Protein AF-A0AB34YTB7-F1 (afdb_monomer)

Sequence (106 aa):
MHREPILVFLDISTVRRLWRVFKRTIIHYGRSRPDMAEGCVERFDWGFLKWVAGYRKNGRIRALAFLEGAPQHLAKRHLRSPLDVKRFLAQMTHEINQNKQPSQLR

Structure (mmCIF, N/CA/C/O backbone):
data_AF-A0AB34YTB7-F1
#
_entry.id   AF-A0AB34YTB7-F1
#
loop_
_atom_site.group_PDB
_atom_site.id
_atom_site.type_symbol
_atom_site.label_atom_id
_atom_site.label_alt_id
_atom_site.label_comp_id
_atom_site.label_asym_id
_atom_site.label_entity_id
_atom_site.label_seq_id
_atom_site.pdbx_PDB_ins_code
_atom_site.Cartn_x
_atom_site.Cartn_y
_atom_site.Cartn_z
_atom_site.occupancy
_atom_site.B_iso_or_equiv
_atom_site.auth_seq_id
_atom_site.auth_comp_id
_atom_site.auth_asym_id
_atom_site.auth_atom_id
_atom_site.pdbx_PDB_model_num
ATOM 1 N N . MET A 1 1 ? 24.438 10.693 -9.251 1.00 43.84 1 MET A N 1
ATOM 2 C CA . MET A 1 1 ? 23.596 9.698 -8.549 1.00 43.84 1 MET A CA 1
ATOM 3 C C . MET A 1 1 ? 22.347 9.475 -9.393 1.00 43.84 1 MET A C 1
ATOM 5 O O . MET A 1 1 ? 21.428 10.281 -9.329 1.00 43.84 1 MET A O 1
ATOM 9 N N . HIS A 1 2 ? 22.348 8.466 -10.267 1.00 53.34 2 HIS A N 1
ATOM 10 C CA . HIS A 1 2 ? 21.173 8.147 -11.082 1.00 53.34 2 HIS A CA 1
ATOM 11 C C . HIS A 1 2 ? 20.148 7.453 -10.186 1.00 53.34 2 HIS A C 1
ATOM 13 O O . HIS A 1 2 ? 20.389 6.353 -9.697 1.00 53.34 2 HIS A O 1
ATOM 19 N N . ARG A 1 3 ? 19.040 8.135 -9.887 1.00 68.00 3 ARG A N 1
ATOM 20 C CA . ARG A 1 3 ? 17.927 7.537 -9.152 1.00 68.00 3 ARG A CA 1
ATOM 21 C C . ARG A 1 3 ? 16.970 6.961 -10.179 1.00 68.00 3 ARG A C 1
ATOM 23 O O . ARG A 1 3 ? 16.174 7.696 -10.754 1.00 68.00 3 ARG A O 1
ATOM 30 N N . GLU A 1 4 ? 17.087 5.667 -10.435 1.00 78.12 4 GLU A N 1
ATOM 31 C CA . GLU A 1 4 ? 16.156 5.002 -11.336 1.00 78.12 4 GLU A CA 1
ATOM 32 C C . GLU A 1 4 ? 14.769 4.923 -10.683 1.00 78.12 4 GLU A C 1
ATOM 34 O O . GLU A 1 4 ? 14.649 4.532 -9.514 1.00 78.12 4 GLU A O 1
ATOM 39 N N . PRO A 1 5 ? 13.707 5.345 -11.386 1.00 87.81 5 PRO A N 1
ATOM 40 C CA . PRO A 1 5 ? 12.355 5.239 -10.867 1.00 87.81 5 PRO A CA 1
ATOM 41 C C . PRO A 1 5 ? 11.927 3.766 -10.794 1.00 87.81 5 PRO A C 1
ATOM 43 O O . PRO A 1 5 ? 12.178 2.978 -11.701 1.00 87.81 5 PRO A O 1
ATOM 46 N N . ILE A 1 6 ? 11.234 3.399 -9.714 1.00 91.25 6 ILE A N 1
ATOM 47 C CA . ILE A 1 6 ? 10.649 2.066 -9.526 1.00 91.25 6 ILE A CA 1
ATOM 48 C C . ILE A 1 6 ? 9.139 2.231 -9.388 1.00 91.25 6 ILE A C 1
ATOM 50 O O . ILE A 1 6 ? 8.664 2.994 -8.544 1.00 91.25 6 ILE A O 1
ATOM 54 N N . LEU A 1 7 ? 8.376 1.482 -10.181 1.00 93.75 7 LEU A N 1
ATOM 55 C CA . LEU A 1 7 ? 6.926 1.416 -10.054 1.00 93.75 7 LEU A CA 1
ATOM 56 C C . LEU A 1 7 ? 6.536 0.328 -9.052 1.00 93.75 7 LEU A C 1
ATOM 58 O O . LEU A 1 7 ? 6.694 -0.868 -9.308 1.00 93.75 7 LEU A O 1
ATOM 62 N N . VAL A 1 8 ? 5.989 0.747 -7.911 1.00 94.25 8 VAL A N 1
ATOM 63 C CA . VAL A 1 8 ? 5.548 -0.152 -6.839 1.00 94.25 8 VAL A CA 1
ATOM 64 C C . VAL A 1 8 ? 4.026 -0.134 -6.732 1.00 94.25 8 VAL A C 1
ATOM 66 O O 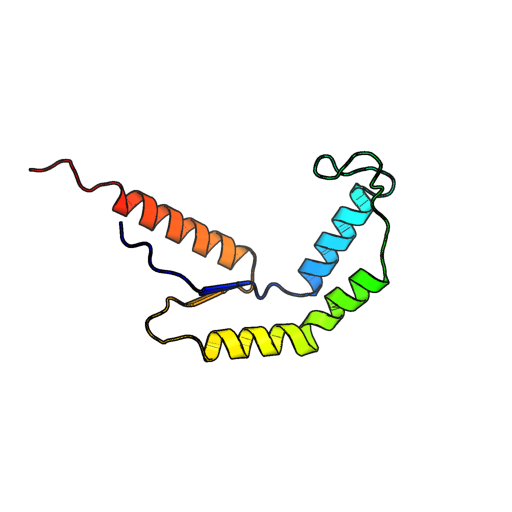. VAL A 1 8 ? 3.428 0.894 -6.423 1.00 94.25 8 VAL A O 1
ATOM 69 N N . PHE A 1 9 ? 3.394 -1.291 -6.928 1.00 94.94 9 PHE A N 1
ATOM 70 C CA . PHE A 1 9 ? 1.960 -1.476 -6.727 1.00 94.94 9 PHE A CA 1
ATOM 71 C C . PHE A 1 9 ? 1.673 -2.267 -5.444 1.00 94.94 9 PHE A C 1
ATOM 73 O O . PHE A 1 9 ? 2.039 -3.437 -5.318 1.00 94.94 9 PHE A O 1
ATOM 80 N N . LEU A 1 10 ? 0.980 -1.625 -4.498 1.00 93.38 10 LEU A N 1
ATOM 81 C CA . LEU A 1 10 ? 0.539 -2.207 -3.226 1.00 93.38 10 LEU A CA 1
ATOM 82 C C . LEU A 1 10 ? -0.878 -2.803 -3.345 1.00 93.38 10 LEU A C 1
ATOM 84 O O . LEU A 1 10 ? -1.872 -2.157 -3.005 1.00 93.38 10 LEU A O 1
ATOM 88 N N . ASP A 1 11 ? -0.971 -4.060 -3.774 1.00 92.69 11 ASP A N 1
ATOM 89 C CA . ASP A 1 11 ? -2.223 -4.819 -3.945 1.00 92.69 11 ASP A CA 1
ATOM 90 C C . ASP A 1 11 ? -2.583 -5.620 -2.685 1.00 92.69 11 ASP A C 1
ATOM 92 O O . ASP A 1 11 ? -2.783 -6.836 -2.702 1.00 9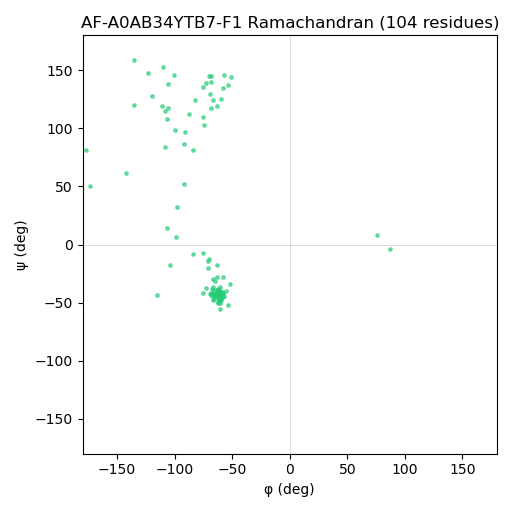2.69 11 ASP A O 1
ATOM 96 N N . ILE A 1 12 ? -2.614 -4.932 -1.544 1.00 90.56 12 ILE A N 1
ATOM 97 C CA . ILE A 1 12 ? -2.956 -5.546 -0.259 1.00 90.56 12 ILE A CA 1
ATOM 98 C C . ILE A 1 12 ? -4.457 -5.856 -0.208 1.00 90.56 12 ILE A C 1
ATOM 100 O O . ILE A 1 12 ? -5.285 -5.03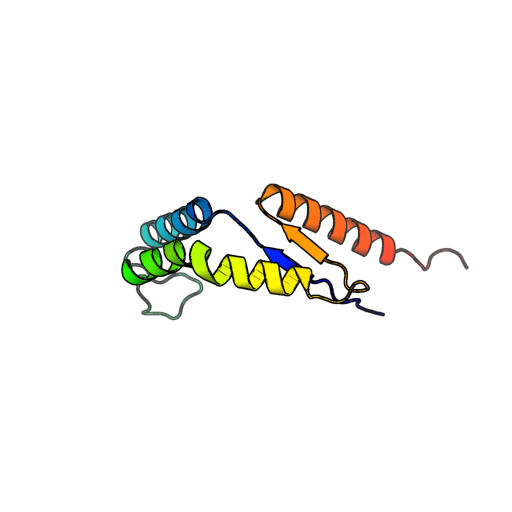0 -0.597 1.00 90.56 12 ILE A O 1
ATOM 104 N N . SER A 1 13 ? -4.820 -7.022 0.340 1.00 86.50 13 SER A N 1
ATOM 105 C CA . SER A 1 13 ? -6.213 -7.480 0.391 1.00 86.50 13 SER A CA 1
ATOM 106 C C . SER A 1 13 ? -7.175 -6.465 1.028 1.00 86.50 13 SER A C 1
ATOM 108 O O . SER A 1 13 ? -6.904 -5.871 2.078 1.00 86.50 13 SER A O 1
ATOM 110 N N . THR A 1 14 ? -8.351 -6.309 0.410 1.00 85.44 14 THR A N 1
ATOM 111 C CA . THR A 1 14 ? -9.413 -5.397 0.865 1.00 85.44 14 THR A CA 1
ATOM 112 C C . THR A 1 14 ? -9.824 -5.671 2.308 1.00 85.44 14 THR A C 1
ATOM 114 O O . THR A 1 14 ? -9.972 -4.733 3.082 1.00 85.44 14 THR A O 1
ATOM 117 N N . VAL A 1 15 ? -9.916 -6.945 2.702 1.00 85.12 15 VAL A N 1
ATOM 118 C CA . VAL A 1 15 ? -10.249 -7.354 4.077 1.00 85.12 15 VAL A CA 1
ATOM 119 C C . VAL A 1 15 ? -9.246 -6.781 5.075 1.00 85.12 15 VAL A C 1
ATOM 121 O O . VAL A 1 15 ? -9.635 -6.196 6.081 1.00 85.12 15 VAL A O 1
ATOM 124 N N . ARG A 1 16 ? -7.943 -6.866 4.777 1.00 86.75 16 ARG A N 1
ATOM 125 C CA . ARG A 1 16 ? -6.901 -6.316 5.650 1.00 86.75 16 ARG A CA 1
ATOM 126 C C . ARG A 1 16 ? -6.952 -4.790 5.697 1.00 86.75 16 ARG A C 1
ATOM 128 O O . ARG A 1 16 ? -6.718 -4.218 6.759 1.00 86.75 16 ARG A O 1
ATOM 135 N N . ARG A 1 17 ? -7.239 -4.127 4.570 1.00 85.94 17 ARG A N 1
ATOM 136 C CA . ARG A 1 17 ? -7.402 -2.665 4.520 1.00 85.94 17 ARG A CA 1
ATOM 137 C C . ARG A 1 17 ? -8.583 -2.224 5.388 1.00 85.94 17 ARG A C 1
ATOM 139 O O . ARG A 1 17 ? -8.392 -1.379 6.255 1.00 85.94 17 ARG A O 1
ATOM 146 N N . LEU A 1 18 ? -9.746 -2.849 5.212 1.00 86.62 18 LEU A N 1
ATOM 147 C CA . LEU A 1 18 ? -10.956 -2.567 5.987 1.00 86.62 18 LEU A CA 1
ATOM 148 C C . LEU A 1 18 ? -10.755 -2.841 7.474 1.00 86.62 18 LEU A C 1
ATOM 150 O O . LEU A 1 18 ? -11.061 -1.977 8.282 1.00 86.62 18 LEU A O 1
ATOM 154 N N . TRP A 1 19 ? -10.160 -3.980 7.837 1.00 88.50 19 TRP A N 1
ATOM 155 C CA . TRP A 1 19 ? -9.865 -4.304 9.233 1.00 88.50 19 TRP A CA 1
ATOM 156 C C . TRP A 1 19 ? -8.968 -3.258 9.901 1.00 88.50 19 TRP A C 1
ATOM 158 O O . TRP A 1 19 ? -9.210 -2.869 11.038 1.00 88.50 19 TRP A O 1
ATOM 168 N N . ARG A 1 20 ? -7.936 -2.766 9.202 1.00 87.19 20 ARG A N 1
ATOM 169 C CA . ARG A 1 20 ? -7.039 -1.732 9.743 1.00 87.19 20 ARG A CA 1
ATOM 170 C C . ARG A 1 20 ? -7.743 -0.393 9.917 1.00 87.19 20 ARG A C 1
ATOM 172 O O . ARG A 1 20 ? -7.517 0.252 10.936 1.00 87.19 20 ARG A O 1
ATOM 179 N N . VAL A 1 21 ? -8.561 0.005 8.940 1.00 84.81 21 VAL A N 1
ATOM 180 C CA . VAL A 1 21 ? -9.384 1.220 9.032 1.00 84.81 21 VAL A CA 1
ATOM 181 C C . VAL A 1 21 ? -10.332 1.087 10.218 1.00 84.81 21 VAL A C 1
ATOM 183 O O . VAL A 1 21 ? -10.241 1.877 11.145 1.00 84.81 21 VAL A O 1
ATOM 186 N N . PHE A 1 22 ? -11.128 0.019 10.254 1.00 84.81 22 PHE A N 1
ATOM 187 C CA . PHE A 1 22 ? -12.077 -0.276 11.322 1.00 84.81 22 PHE A CA 1
ATOM 188 C C . PHE A 1 22 ? -11.425 -0.279 12.710 1.00 84.81 22 PHE A C 1
ATOM 190 O O . PHE A 1 22 ? -11.852 0.454 13.598 1.00 84.81 22 PHE A O 1
ATOM 197 N N . LYS A 1 23 ? -10.335 -1.038 12.885 1.00 85.50 23 LYS A N 1
ATOM 198 C CA . LYS A 1 23 ? -9.584 -1.094 14.145 1.00 85.50 23 LYS A CA 1
ATOM 199 C C . LYS A 1 23 ? -9.105 0.295 14.569 1.00 85.50 23 LYS A C 1
ATOM 201 O O . LYS A 1 23 ? -9.210 0.634 15.743 1.00 85.50 23 LYS A O 1
ATOM 206 N N . ARG A 1 24 ? -8.570 1.096 13.641 1.00 82.62 24 ARG A N 1
ATOM 207 C CA . ARG A 1 24 ? -8.074 2.438 13.967 1.00 82.62 24 ARG A CA 1
ATOM 208 C C . ARG A 1 24 ? -9.212 3.373 14.359 1.00 82.62 24 ARG A C 1
ATOM 210 O O . ARG A 1 24 ? -9.058 4.078 15.351 1.00 82.62 24 ARG A O 1
ATOM 217 N N . THR A 1 25 ? -10.326 3.322 13.633 1.00 82.06 25 THR A N 1
ATOM 218 C CA . THR A 1 25 ? -11.518 4.121 13.921 1.00 82.06 25 THR A CA 1
ATOM 219 C C . THR A 1 25 ? -12.105 3.781 15.286 1.00 82.06 25 THR A C 1
ATOM 221 O O . THR A 1 25 ? -12.490 4.696 15.993 1.00 82.06 25 THR A O 1
ATOM 224 N N . ILE A 1 26 ? -12.115 2.508 15.702 1.00 80.75 26 ILE A N 1
ATOM 225 C CA . ILE A 1 26 ? -12.548 2.126 17.059 1.00 80.75 26 ILE A CA 1
ATOM 226 C C . ILE A 1 26 ? -11.589 2.660 18.126 1.00 80.75 26 ILE A C 1
ATOM 228 O O . ILE A 1 26 ? -12.039 3.233 19.112 1.00 80.75 26 ILE A O 1
ATOM 232 N N . ILE A 1 27 ? -10.274 2.487 17.945 1.00 82.88 27 ILE A N 1
ATOM 233 C CA . ILE A 1 27 ? -9.272 2.893 18.950 1.00 82.88 27 ILE A CA 1
ATOM 234 C C . ILE A 1 27 ? -9.322 4.402 19.232 1.00 82.88 27 ILE A C 1
ATOM 236 O O . ILE A 1 27 ? -9.119 4.820 20.369 1.00 82.88 27 ILE A O 1
ATOM 240 N N . HIS A 1 28 ? -9.580 5.212 18.207 1.00 75.19 28 HIS A N 1
ATOM 241 C CA . HIS A 1 28 ? -9.589 6.674 18.308 1.00 75.19 28 HIS A CA 1
ATOM 242 C C . HIS A 1 28 ? -11.009 7.249 18.260 1.00 75.19 28 HIS A C 1
ATOM 244 O O . HIS A 1 28 ? -11.181 8.452 18.081 1.00 75.19 28 HIS A O 1
ATOM 250 N N . TYR A 1 29 ? -12.038 6.411 18.423 1.00 73.62 29 TYR A N 1
ATOM 251 C CA . TYR A 1 29 ? -13.422 6.863 18.382 1.00 73.62 29 TYR A CA 1
ATOM 252 C C . TYR A 1 29 ? -13.670 7.903 19.479 1.00 7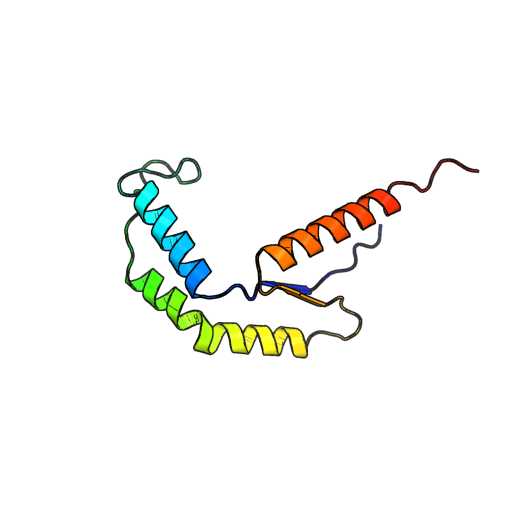3.62 29 TYR A C 1
ATOM 254 O O . TYR A 1 29 ? -13.390 7.657 20.654 1.00 73.62 29 TYR A O 1
ATOM 262 N N . GLY A 1 30 ? -14.169 9.080 19.096 1.00 69.50 30 GLY A N 1
ATOM 263 C CA . GLY A 1 30 ? -14.402 10.176 20.040 1.00 69.50 30 GLY A CA 1
ATOM 264 C C . GLY A 1 30 ? -13.136 10.916 20.496 1.00 69.50 30 GLY A C 1
ATOM 265 O O . GLY A 1 30 ? -13.224 11.750 21.393 1.00 69.50 30 GLY A O 1
ATOM 266 N N . ARG A 1 31 ? -11.965 10.638 19.904 1.00 73.75 31 ARG A N 1
ATOM 267 C CA . ARG A 1 31 ? -10.698 11.330 20.193 1.00 73.75 31 ARG A CA 1
ATOM 268 C C . ARG A 1 31 ? -10.119 11.924 18.910 1.00 73.75 31 ARG A C 1
ATOM 270 O O . ARG A 1 31 ? -10.285 11.356 17.832 1.00 73.75 31 ARG A O 1
ATOM 277 N N . SER A 1 32 ? -9.427 13.059 19.024 1.00 70.06 32 SER A N 1
ATOM 278 C CA . SER A 1 32 ? -8.598 13.538 17.915 1.00 70.06 32 SER A CA 1
ATOM 279 C C . SER A 1 32 ? -7.337 12.686 17.852 1.00 70.06 32 SER A C 1
ATOM 281 O O . SER A 1 32 ? -6.738 12.367 18.885 1.00 70.06 32 SER A O 1
ATOM 283 N N . ARG A 1 33 ? -6.942 12.271 16.650 1.00 73.88 3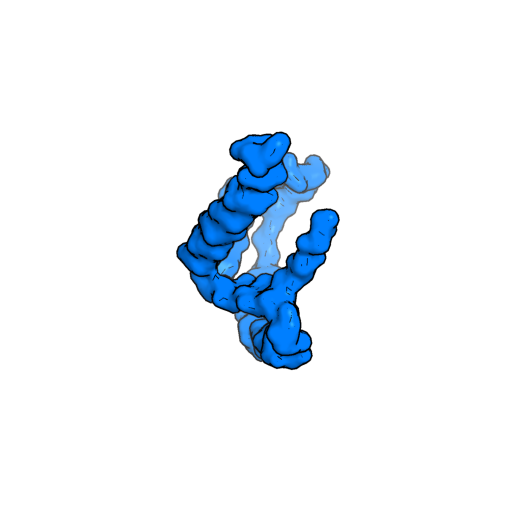3 ARG A N 1
ATOM 284 C CA . ARG A 1 33 ? -5.674 11.559 16.484 1.00 73.88 33 ARG A CA 1
ATOM 285 C C . ARG A 1 33 ? -4.517 12.529 16.744 1.00 73.88 33 ARG A C 1
ATOM 287 O O . ARG A 1 33 ? -4.616 13.680 16.335 1.00 73.88 33 ARG A O 1
ATOM 294 N N . PRO A 1 34 ? -3.402 12.078 17.341 1.00 69.56 34 PRO A N 1
ATOM 295 C CA . PRO A 1 34 ? -2.251 12.948 17.600 1.00 69.56 34 PRO A CA 1
ATOM 296 C C . PRO A 1 34 ? -1.601 13.498 16.317 1.00 69.56 34 PRO A C 1
ATOM 298 O O . PRO A 1 34 ? -0.855 14.465 16.376 1.00 69.56 34 PRO A O 1
ATOM 301 N N . ASP A 1 35 ? -1.879 12.894 15.157 1.00 75.00 35 ASP A N 1
ATOM 302 C CA . ASP A 1 35 ? -1.470 13.369 13.830 1.00 75.00 35 ASP A CA 1
ATOM 303 C C . ASP A 1 35 ? -2.574 14.133 13.069 1.00 75.00 35 ASP A C 1
ATOM 305 O O . ASP A 1 35 ? -2.399 14.443 11.892 1.00 75.00 35 ASP A O 1
ATOM 309 N N . MET A 1 36 ? -3.720 14.410 13.699 1.00 71.19 36 MET A N 1
ATOM 310 C CA . MET A 1 36 ? -4.809 15.217 13.137 1.00 71.19 36 MET A CA 1
ATOM 311 C C . MET A 1 36 ? -4.922 16.557 13.864 1.00 71.19 36 MET A C 1
ATOM 313 O O . MET A 1 36 ? -4.570 16.676 15.034 1.00 71.19 36 MET A O 1
ATOM 317 N N . ALA A 1 37 ? -5.431 17.569 13.157 1.00 72.00 37 ALA A N 1
ATOM 318 C CA . ALA A 1 37 ? -5.693 18.876 13.743 1.00 72.00 37 ALA A CA 1
ATOM 319 C C . ALA A 1 37 ? -6.638 18.762 14.951 1.00 72.00 37 ALA A C 1
ATOM 321 O O . ALA A 1 37 ? -7.535 17.911 14.995 1.00 72.00 37 ALA A O 1
ATOM 322 N N . GLU A 1 38 ? -6.425 19.627 15.937 1.00 67.25 38 GLU A N 1
ATOM 323 C CA . GLU A 1 38 ? -7.229 19.679 17.151 1.00 67.25 38 GLU A CA 1
ATOM 324 C C . GLU A 1 38 ? -8.711 19.919 16.806 1.00 67.25 38 GLU A C 1
ATOM 326 O O . GLU A 1 38 ? -9.041 20.707 15.920 1.00 67.25 38 GLU A O 1
ATOM 331 N N . GLY A 1 39 ? -9.613 19.165 17.439 1.00 66.69 39 GLY A N 1
ATOM 332 C CA . GLY A 1 39 ? -11.052 19.202 17.141 1.00 66.69 39 GLY A CA 1
ATOM 333 C C . GLY A 1 39 ? -11.529 18.280 16.007 1.00 66.69 39 GLY A C 1
ATOM 334 O O . GLY A 1 39 ? -12.737 18.156 15.804 1.00 66.69 39 GLY A O 1
ATOM 335 N N . CYS A 1 40 ? -10.638 17.569 15.302 1.00 62.19 40 CYS A N 1
ATOM 336 C CA . CYS A 1 40 ? -11.039 16.585 14.291 1.00 62.19 40 CYS A CA 1
ATOM 337 C C . CYS A 1 40 ? -11.354 15.223 14.932 1.00 62.19 40 CYS A C 1
ATOM 339 O O . CYS A 1 40 ? -10.532 14.306 14.964 1.00 62.19 40 CYS A O 1
ATOM 341 N N . VAL A 1 41 ? -12.563 15.096 15.479 1.00 63.69 41 VAL A N 1
ATOM 342 C CA . VAL A 1 41 ? -13.030 13.842 16.083 1.00 63.69 41 VAL A CA 1
ATOM 343 C C . VAL A 1 41 ? -13.176 12.779 15.001 1.00 63.69 41 VAL A C 1
ATOM 345 O O . VAL A 1 41 ? -13.909 12.968 14.026 1.00 63.69 41 VAL A O 1
ATOM 348 N N . GLU A 1 42 ? -12.505 11.641 15.168 1.00 68.38 42 GLU A N 1
ATOM 349 C CA . GLU A 1 42 ? -12.619 10.558 14.197 1.00 68.38 42 GLU A CA 1
ATOM 350 C C . GLU A 1 42 ? -14.033 9.957 14.257 1.00 68.38 42 GLU A C 1
ATOM 352 O O . GLU A 1 42 ? -14.481 9.445 15.288 1.00 68.38 42 GLU A O 1
ATOM 357 N N . ARG A 1 43 ? -14.768 10.064 13.144 1.00 68.50 43 ARG A N 1
ATOM 358 C CA . ARG A 1 43 ? -16.134 9.548 13.006 1.00 68.50 43 ARG A CA 1
ATOM 359 C C . ARG A 1 43 ? -16.124 8.227 12.259 1.00 68.50 43 ARG A C 1
ATOM 361 O O . ARG A 1 43 ? -15.347 8.010 11.329 1.00 68.50 43 ARG A O 1
ATOM 368 N N . PHE A 1 44 ? -17.037 7.350 12.651 1.00 70.25 44 PHE A N 1
ATOM 369 C CA . PHE A 1 44 ? -17.279 6.119 11.925 1.00 70.25 44 PHE A CA 1
ATOM 370 C C . PHE A 1 44 ? -18.053 6.416 10.636 1.00 70.25 44 PHE A C 1
ATOM 372 O O . PHE A 1 44 ? -19.257 6.660 10.672 1.00 70.25 44 PHE A O 1
ATOM 379 N N . ASP A 1 45 ? -17.356 6.421 9.499 1.00 78.38 45 ASP A N 1
ATOM 380 C CA . ASP A 1 45 ? -17.960 6.635 8.184 1.00 78.38 45 ASP A CA 1
ATOM 381 C C . ASP A 1 45 ? -18.174 5.294 7.463 1.00 78.38 45 ASP A C 1
ATOM 383 O O . ASP A 1 45 ? -17.273 4.702 6.857 1.00 78.38 45 ASP A O 1
ATOM 387 N N . TRP A 1 46 ? -19.408 4.799 7.535 1.00 76.31 46 TRP A N 1
ATOM 388 C CA . TRP A 1 46 ? -19.812 3.580 6.836 1.00 76.31 46 TRP A CA 1
ATOM 389 C C . TRP A 1 46 ? -19.802 3.742 5.309 1.00 76.31 46 TRP A C 1
ATOM 391 O O . TRP A 1 46 ? -19.528 2.780 4.585 1.00 76.31 46 TRP A O 1
ATOM 401 N N . GLY A 1 47 ? -20.050 4.956 4.805 1.00 81.75 47 GLY A N 1
ATOM 402 C CA . GLY A 1 47 ? -19.945 5.286 3.384 1.00 81.75 47 GLY A CA 1
ATOM 403 C C . GLY A 1 47 ? -18.510 5.133 2.889 1.00 81.75 47 GLY A C 1
ATOM 404 O O . GLY A 1 47 ? -18.270 4.475 1.872 1.00 81.75 47 GLY A O 1
ATOM 405 N N . PHE A 1 48 ? -17.548 5.624 3.670 1.00 80.62 48 PHE A N 1
ATOM 406 C CA . PHE A 1 48 ? -16.124 5.430 3.421 1.00 80.62 48 PHE A CA 1
ATOM 407 C C . PHE A 1 48 ? -15.739 3.946 3.419 1.00 80.62 48 PHE A C 1
ATOM 409 O O . PHE A 1 48 ? -15.093 3.482 2.479 1.00 80.62 48 PHE A O 1
ATOM 416 N N . LEU A 1 49 ? -16.181 3.156 4.404 1.00 81.25 49 LEU A N 1
ATOM 417 C CA . LEU A 1 49 ? -15.896 1.714 4.440 1.00 81.25 49 LEU A CA 1
ATOM 418 C C . LEU A 1 49 ? -16.482 0.971 3.230 1.00 81.25 49 LEU A C 1
ATOM 420 O O . LEU A 1 49 ? -15.790 0.149 2.623 1.00 81.25 49 LEU A O 1
ATOM 424 N N . LYS A 1 50 ? -17.719 1.287 2.827 1.00 84.06 50 LYS A N 1
ATOM 425 C CA . LYS A 1 50 ? -18.354 0.715 1.629 1.00 84.06 50 LYS A CA 1
ATOM 426 C C . LYS A 1 50 ? -17.593 1.092 0.355 1.00 84.06 50 LYS A C 1
ATOM 428 O O . LYS A 1 50 ? -17.378 0.236 -0.505 1.00 84.06 50 LYS A O 1
ATOM 433 N N . TRP A 1 51 ? -17.135 2.337 0.246 1.00 82.31 51 TRP A N 1
ATOM 434 C CA . TRP A 1 51 ? -16.298 2.790 -0.865 1.00 82.31 51 TRP A CA 1
ATOM 435 C C . TRP A 1 51 ? -14.947 2.055 -0.904 1.00 82.31 51 TRP A C 1
ATOM 437 O O . TRP A 1 51 ? -14.559 1.528 -1.951 1.00 82.31 51 TRP A O 1
ATOM 447 N N . VAL A 1 52 ? -14.274 1.906 0.244 1.00 81.00 52 VAL A N 1
ATOM 448 C CA . VAL A 1 52 ? -13.022 1.134 0.363 1.00 81.00 52 VAL A CA 1
ATOM 449 C C . VAL A 1 52 ? -13.240 -0.334 -0.019 1.00 81.00 52 VAL A C 1
ATOM 451 O O . VAL A 1 52 ? -12.400 -0.921 -0.707 1.00 81.00 52 VAL A O 1
ATOM 454 N N . ALA A 1 53 ? -14.367 -0.930 0.378 1.00 81.88 53 ALA A N 1
ATOM 455 C CA . ALA A 1 53 ? -14.737 -2.288 -0.015 1.00 81.88 53 ALA A CA 1
ATOM 456 C C . ALA A 1 53 ? -14.950 -2.406 -1.538 1.00 81.88 53 ALA A C 1
ATOM 458 O O . ALA A 1 53 ? -14.514 -3.379 -2.159 1.00 81.88 53 ALA A O 1
ATOM 459 N N . GLY A 1 54 ? -15.560 -1.387 -2.151 1.00 81.06 54 GLY A N 1
ATOM 460 C CA . GLY A 1 54 ? -15.822 -1.302 -3.589 1.00 81.06 54 GLY A CA 1
ATOM 461 C C . GLY A 1 54 ? -14.581 -1.089 -4.465 1.00 81.06 54 GLY A C 1
ATOM 462 O O . GLY A 1 54 ? -14.609 -1.432 -5.649 1.00 81.06 54 GLY A O 1
ATOM 463 N N . TYR A 1 55 ? -13.468 -0.605 -3.900 1.00 78.81 55 TYR A N 1
ATOM 464 C CA . TYR A 1 55 ? -12.226 -0.311 -4.634 1.00 78.81 55 TYR A CA 1
ATOM 465 C C . TYR A 1 55 ? -11.720 -1.487 -5.486 1.00 78.81 55 TYR A C 1
ATOM 467 O O . TYR A 1 55 ? -11.175 -1.288 -6.574 1.00 78.81 55 TYR A O 1
ATOM 475 N N . ARG A 1 56 ? -11.929 -2.728 -5.027 1.00 75.12 56 ARG A N 1
ATOM 476 C CA . ARG A 1 56 ? -11.432 -3.932 -5.708 1.00 75.12 56 ARG A CA 1
ATOM 477 C C . ARG A 1 56 ? -12.028 -4.132 -7.105 1.00 75.12 56 ARG A C 1
ATOM 479 O O . ARG A 1 56 ? -11.358 -4.728 -7.939 1.00 75.12 56 ARG A O 1
ATOM 486 N N . LYS A 1 57 ? -13.246 -3.641 -7.362 1.00 76.75 57 LYS A N 1
ATOM 487 C CA . LYS A 1 57 ? -13.937 -3.848 -8.644 1.00 76.75 57 LYS A CA 1
ATOM 488 C C . LYS A 1 57 ? -13.375 -2.971 -9.762 1.00 76.75 57 LYS A C 1
ATOM 490 O O . LYS A 1 57 ? -13.161 -3.470 -10.851 1.00 76.75 57 LYS A O 1
ATOM 495 N N . ASN A 1 58 ? -13.065 -1.705 -9.477 1.00 81.38 58 ASN A N 1
ATOM 496 C CA . ASN A 1 58 ? -12.647 -0.750 -10.513 1.00 81.38 58 ASN A CA 1
ATOM 497 C C . ASN A 1 58 ? -11.202 -0.271 -10.329 1.00 81.38 58 ASN A C 1
ATOM 499 O O . ASN A 1 58 ? -10.436 -0.211 -11.287 1.00 81.38 58 ASN A O 1
ATOM 503 N N . GLY A 1 59 ? -10.802 0.047 -9.096 1.00 85.12 59 GLY A N 1
ATOM 504 C CA . GLY A 1 59 ? -9.482 0.608 -8.805 1.00 85.12 59 GLY A CA 1
ATOM 505 C C . GLY A 1 59 ? -8.354 -0.397 -9.010 1.00 85.12 59 GLY A C 1
ATOM 506 O O . GLY A 1 59 ? -7.344 -0.070 -9.626 1.00 85.12 59 GLY A O 1
ATOM 507 N N . ARG A 1 60 ? -8.550 -1.644 -8.561 1.00 89.19 60 ARG A N 1
ATOM 508 C CA . ARG A 1 60 ? -7.553 -2.710 -8.743 1.00 89.19 60 ARG A CA 1
ATOM 509 C C . ARG A 1 60 ? -7.324 -3.044 -10.216 1.00 89.19 60 ARG A C 1
ATOM 511 O O . ARG A 1 60 ? -6.178 -3.204 -10.612 1.00 89.19 60 ARG A O 1
ATOM 518 N N . ILE A 1 61 ? -8.392 -3.131 -11.011 1.00 89.88 61 ILE A N 1
ATOM 519 C CA . ILE A 1 61 ? -8.293 -3.426 -12.449 1.00 89.88 61 ILE A CA 1
ATOM 520 C C . ILE A 1 61 ? -7.484 -2.333 -13.154 1.00 89.88 61 ILE A C 1
ATOM 522 O O . ILE A 1 61 ? -6.528 -2.641 -13.856 1.00 89.88 61 ILE A O 1
ATOM 526 N N . ARG A 1 62 ? -7.796 -1.055 -12.896 1.00 90.31 62 ARG A N 1
ATOM 527 C CA . ARG A 1 62 ? -7.042 0.076 -13.465 1.00 90.31 62 ARG A CA 1
ATOM 528 C C . ARG A 1 62 ? -5.572 0.071 -13.047 1.00 90.31 62 ARG A C 1
ATOM 530 O O . ARG A 1 62 ? -4.707 0.329 -13.873 1.00 90.31 62 ARG A O 1
ATOM 537 N N . ALA A 1 63 ? -5.284 -0.237 -11.784 1.00 90.62 63 ALA A N 1
ATOM 538 C CA . ALA A 1 63 ? -3.912 -0.302 -11.289 1.00 90.62 63 ALA A CA 1
ATOM 539 C C . ALA A 1 63 ? -3.109 -1.454 -11.918 1.00 90.62 63 ALA A C 1
ATOM 541 O O . ALA A 1 63 ? -1.929 -1.278 -12.210 1.00 90.62 63 ALA A O 1
ATOM 542 N N . LEU A 1 64 ? -3.744 -2.606 -12.164 1.00 92.94 64 LEU A N 1
ATOM 543 C CA . LEU A 1 64 ? -3.126 -3.716 -12.893 1.00 92.94 64 LEU A CA 1
ATOM 544 C C . LEU A 1 64 ? -2.849 -3.340 -14.350 1.00 92.94 64 LEU A C 1
ATOM 546 O O . LEU A 1 64 ? -1.720 -3.504 -14.796 1.00 92.94 64 LEU A O 1
ATOM 550 N N . ALA A 1 65 ? -3.823 -2.746 -15.043 1.00 93.69 65 ALA A N 1
ATOM 551 C CA . ALA A 1 65 ? -3.639 -2.279 -16.417 1.00 93.69 65 ALA A CA 1
ATOM 552 C C . ALA A 1 65 ? -2.501 -1.245 -16.527 1.00 93.69 65 ALA A C 1
ATOM 554 O O . ALA A 1 65 ? -1.684 -1.309 -17.441 1.00 93.69 65 ALA A O 1
ATOM 555 N N . PHE A 1 66 ? -2.397 -0.326 -15.561 1.00 93.62 66 PHE A N 1
ATOM 556 C CA . PHE A 1 66 ? -1.292 0.633 -15.492 1.00 93.62 66 PHE A CA 1
ATOM 557 C C . PHE A 1 66 ? 0.067 -0.051 -15.278 1.00 93.62 66 PHE A C 1
ATOM 559 O O . PHE A 1 66 ? 1.055 0.318 -15.907 1.00 93.62 66 PHE A O 1
ATOM 566 N N . LEU A 1 67 ? 0.127 -1.063 -14.407 1.00 93.44 67 LEU A N 1
ATOM 567 C CA . LEU A 1 67 ? 1.350 -1.825 -14.152 1.00 93.44 67 LEU A CA 1
ATOM 568 C C . LEU A 1 67 ? 1.791 -2.635 -15.384 1.00 93.44 67 LEU A C 1
ATOM 570 O O . LEU A 1 67 ? 2.986 -2.727 -15.674 1.00 93.44 67 LEU A O 1
ATOM 574 N N . GLU A 1 68 ? 0.837 -3.220 -16.104 1.00 92.00 68 GLU A N 1
ATOM 575 C CA . GLU A 1 68 ? 1.079 -3.979 -17.333 1.00 92.00 68 GLU A CA 1
ATOM 576 C C . GLU A 1 68 ? 1.556 -3.068 -18.468 1.00 92.00 68 GLU A C 1
ATOM 578 O O . GLU A 1 68 ? 2.557 -3.382 -19.110 1.00 92.00 68 GLU A O 1
ATOM 583 N N . GLY A 1 69 ? 0.916 -1.907 -18.646 1.00 93.50 69 GLY A N 1
ATOM 584 C CA . GLY A 1 69 ? 1.260 -0.924 -19.678 1.00 93.50 69 GLY A CA 1
ATOM 585 C C . GLY A 1 69 ? 2.523 -0.099 -19.407 1.00 93.50 69 GLY A C 1
ATOM 586 O O . GLY A 1 69 ? 2.954 0.658 -20.275 1.00 93.50 69 GLY A O 1
ATOM 587 N N . ALA A 1 70 ? 3.130 -0.211 -18.224 1.00 92.38 70 ALA A N 1
ATOM 588 C CA . ALA A 1 70 ? 4.335 0.543 -17.896 1.00 92.38 70 ALA A CA 1
ATOM 589 C C . ALA A 1 70 ? 5.571 0.050 -18.688 1.00 92.38 70 ALA A C 1
ATOM 591 O O . ALA A 1 70 ? 5.712 -1.166 -18.896 1.00 92.38 70 ALA A O 1
ATOM 592 N N . PRO A 1 71 ? 6.495 0.963 -19.074 1.00 93.06 71 PRO A N 1
ATOM 593 C CA . PRO A 1 71 ? 7.657 0.650 -19.909 1.00 93.06 71 PRO A CA 1
ATOM 594 C C . PRO A 1 71 ? 8.483 -0.532 -19.397 1.00 93.06 71 PRO A C 1
ATOM 596 O O . PRO A 1 71 ? 8.665 -0.697 -18.192 1.00 93.06 71 PRO A O 1
ATOM 599 N N . GLN A 1 72 ? 9.034 -1.339 -20.308 1.00 88.50 72 GLN A N 1
ATOM 600 C CA . GLN A 1 72 ? 9.792 -2.544 -19.935 1.00 88.50 72 GLN A CA 1
ATOM 601 C C . GLN A 1 72 ? 11.082 -2.241 -19.161 1.00 88.50 72 GLN A C 1
ATOM 603 O O . GLN A 1 72 ? 11.466 -3.026 -18.301 1.00 88.50 72 GLN A O 1
ATOM 608 N N . HIS A 1 73 ? 11.717 -1.098 -19.434 1.00 89.12 73 HIS A N 1
ATOM 609 C CA . HIS A 1 73 ? 12.919 -0.657 -18.721 1.00 89.12 73 HIS A CA 1
ATOM 610 C C . HIS A 1 73 ? 12.628 -0.217 -17.277 1.00 89.12 73 HIS A C 1
ATOM 612 O O . HIS A 1 73 ? 13.552 -0.057 -16.486 1.00 89.12 73 HIS A O 1
ATOM 618 N N . LEU A 1 74 ? 11.357 0.006 -16.921 1.00 91.75 74 LEU A N 1
ATOM 619 C CA . LEU A 1 74 ? 10.978 0.441 -15.587 1.00 91.75 74 LEU A CA 1
ATOM 620 C C . LEU A 1 74 ? 10.913 -0.766 -14.652 1.00 91.75 74 LEU A C 1
ATOM 622 O O . LEU A 1 74 ? 10.159 -1.715 -14.884 1.00 91.75 74 LEU A O 1
ATOM 626 N N . ALA A 1 75 ? 11.650 -0.714 -13.545 1.00 90.94 75 ALA A N 1
ATOM 627 C CA . ALA A 1 75 ? 11.558 -1.742 -12.521 1.00 90.94 75 ALA A CA 1
ATOM 628 C C . ALA A 1 75 ? 10.145 -1.757 -11.913 1.00 90.94 75 ALA A C 1
ATOM 630 O O . ALA A 1 75 ? 9.687 -0.780 -11.319 1.00 90.94 75 ALA A O 1
ATOM 631 N N . LYS A 1 76 ? 9.450 -2.892 -12.045 1.00 93.94 76 LYS A N 1
ATOM 632 C CA . LYS A 1 76 ? 8.090 -3.103 -11.528 1.00 93.94 76 LYS A CA 1
ATOM 633 C C . LYS A 1 76 ? 8.106 -3.999 -10.292 1.00 93.94 76 LYS A C 1
ATOM 635 O O . LYS A 1 76 ? 8.824 -5.002 -10.252 1.00 93.94 76 LYS A O 1
ATOM 640 N N . ARG A 1 77 ? 7.309 -3.662 -9.273 1.00 94.31 77 ARG A N 1
ATOM 641 C CA . ARG A 1 77 ? 7.124 -4.471 -8.054 1.00 94.31 77 ARG A CA 1
ATOM 642 C C . ARG A 1 77 ? 5.646 -4.559 -7.688 1.00 94.31 77 ARG A C 1
ATOM 644 O O . ARG A 1 77 ? 5.011 -3.547 -7.409 1.00 94.31 77 ARG A O 1
ATOM 651 N N . HIS A 1 78 ? 5.103 -5.775 -7.653 1.00 95.1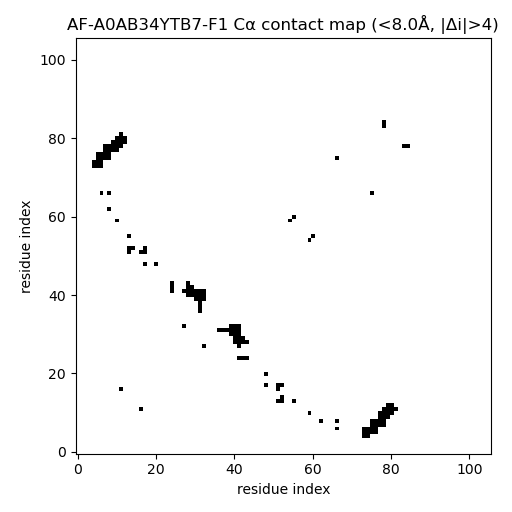2 78 HIS A N 1
ATOM 652 C CA . HIS A 1 78 ? 3.723 -6.051 -7.235 1.00 95.12 78 HIS A CA 1
ATOM 653 C C . HIS A 1 78 ? 3.727 -6.698 -5.852 1.00 95.12 78 HIS A C 1
ATOM 655 O O . HIS A 1 78 ? 4.115 -7.853 -5.708 1.00 95.12 78 HIS A O 1
ATOM 661 N N . LEU A 1 79 ? 3.309 -5.953 -4.831 1.00 95.69 79 LEU A N 1
ATOM 662 C CA . LEU A 1 79 ? 3.352 -6.389 -3.435 1.00 95.69 79 LEU A CA 1
ATOM 663 C C . LEU A 1 79 ? 1.927 -6.669 -2.956 1.00 95.69 79 LEU A C 1
ATOM 665 O O . LEU A 1 79 ? 1.102 -5.758 -2.881 1.00 95.69 79 LEU A O 1
ATOM 669 N N . ARG A 1 80 ? 1.627 -7.928 -2.636 1.00 92.94 80 ARG A N 1
ATOM 670 C CA . ARG A 1 80 ? 0.269 -8.396 -2.306 1.00 92.94 80 ARG A CA 1
ATOM 671 C C . ARG A 1 80 ? 0.074 -8.607 -0.807 1.00 92.94 80 ARG A C 1
ATOM 673 O O . ARG A 1 80 ? -1.056 -8.658 -0.314 1.00 92.94 80 ARG A O 1
ATOM 680 N N . SER A 1 81 ? 1.170 -8.702 -0.058 1.00 92.75 81 SER A N 1
ATOM 681 C CA . SER A 1 81 ? 1.158 -8.962 1.377 1.00 92.75 81 SER A CA 1
ATOM 682 C C . SER A 1 81 ? 2.118 -8.055 2.163 1.00 92.75 81 SER A C 1
ATOM 684 O O . SER A 1 81 ? 3.095 -7.543 1.615 1.00 92.75 81 SER A O 1
ATOM 686 N N . PRO A 1 82 ? 1.898 -7.872 3.482 1.00 91.44 82 PRO A N 1
ATOM 687 C CA . PRO A 1 82 ? 2.876 -7.211 4.347 1.00 91.44 82 PRO A CA 1
ATOM 688 C C . PRO A 1 82 ? 4.248 -7.897 4.357 1.00 91.44 82 PRO A C 1
ATOM 690 O O . PRO A 1 82 ? 5.252 -7.233 4.597 1.00 91.44 82 PRO A O 1
ATOM 693 N N . LEU A 1 83 ? 4.298 -9.211 4.113 1.00 92.88 83 LEU A N 1
ATOM 694 C CA . LEU A 1 83 ? 5.557 -9.943 4.008 1.00 92.88 83 LEU A CA 1
ATOM 695 C C . LEU A 1 83 ? 6.321 -9.528 2.747 1.00 92.88 83 LEU A C 1
ATOM 697 O O . LEU A 1 83 ? 7.521 -9.287 2.833 1.00 92.88 83 LEU A O 1
ATOM 701 N N . ASP A 1 84 ? 5.629 -9.363 1.618 1.00 94.50 84 ASP A N 1
ATOM 702 C CA . ASP A 1 84 ? 6.234 -8.889 0.366 1.00 94.50 84 ASP A CA 1
ATOM 703 C C . ASP A 1 84 ? 6.822 -7.491 0.557 1.00 94.50 84 ASP A C 1
ATOM 705 O O . ASP A 1 84 ? 7.942 -7.226 0.137 1.00 94.50 84 ASP A O 1
ATOM 709 N N . VAL A 1 85 ? 6.095 -6.617 1.265 1.00 94.75 85 VAL A N 1
ATOM 710 C CA . VAL A 1 85 ? 6.578 -5.276 1.619 1.00 94.75 85 VAL A CA 1
ATOM 711 C C . VAL A 1 85 ? 7.838 -5.357 2.477 1.00 94.75 85 VAL A C 1
ATOM 713 O O . VAL A 1 85 ? 8.817 -4.686 2.172 1.00 94.75 85 VAL A O 1
ATOM 716 N N . LYS A 1 86 ? 7.851 -6.196 3.520 1.00 95.31 86 LYS A N 1
ATOM 717 C CA . LYS A 1 86 ? 9.038 -6.371 4.372 1.00 95.31 86 LYS A CA 1
ATOM 718 C C . LYS A 1 86 ? 10.243 -6.881 3.581 1.00 95.31 86 LYS A C 1
ATOM 720 O O . LYS A 1 86 ? 11.332 -6.343 3.741 1.00 95.31 86 LYS A O 1
ATOM 725 N N . ARG A 1 87 ? 10.044 -7.887 2.725 1.00 95.44 87 ARG A N 1
ATOM 726 C CA . ARG A 1 87 ? 11.099 -8.446 1.865 1.00 95.44 87 ARG A CA 1
ATOM 727 C C . ARG A 1 87 ? 11.643 -7.395 0.903 1.00 95.44 87 ARG A C 1
ATOM 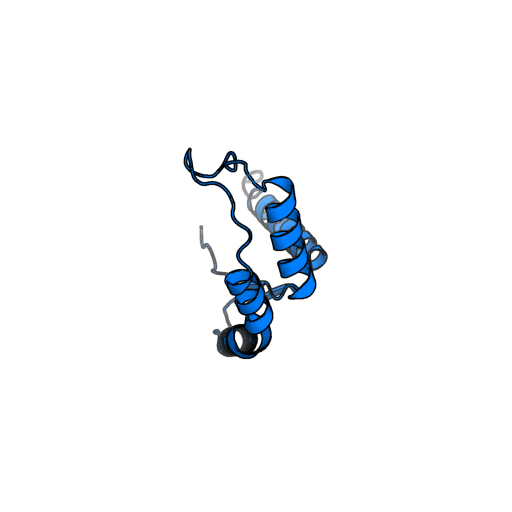729 O O . ARG A 1 87 ? 12.853 -7.231 0.815 1.00 95.44 87 ARG A O 1
ATOM 736 N N . PHE A 1 88 ? 10.754 -6.649 0.251 1.00 94.50 88 PHE A N 1
ATOM 737 C CA . PHE A 1 88 ? 11.132 -5.564 -0.647 1.00 94.50 88 PHE A CA 1
ATOM 738 C C . PHE A 1 88 ? 11.951 -4.487 0.073 1.00 94.50 88 PHE A C 1
ATOM 740 O O . PHE A 1 88 ? 13.013 -4.108 -0.405 1.00 94.50 88 PHE A O 1
ATOM 747 N N . LEU A 1 89 ? 11.506 -4.033 1.248 1.00 94.69 89 LEU A N 1
ATOM 748 C CA . LEU A 1 89 ? 12.239 -3.035 2.028 1.00 94.69 89 LEU A CA 1
ATOM 749 C C . LEU A 1 89 ? 13.616 -3.546 2.467 1.00 94.69 89 LEU A C 1
ATOM 751 O O . LEU A 1 89 ? 14.592 -2.823 2.311 1.00 94.69 89 LEU A O 1
ATOM 755 N N . ALA A 1 90 ? 13.712 -4.787 2.954 1.00 94.69 90 ALA A N 1
ATOM 756 C CA . ALA A 1 90 ? 14.988 -5.384 3.349 1.00 94.69 90 ALA A CA 1
ATOM 757 C C . ALA A 1 90 ? 15.976 -5.463 2.173 1.00 94.69 90 ALA A C 1
ATOM 759 O O . ALA A 1 90 ? 17.144 -5.107 2.329 1.00 94.69 90 ALA A O 1
ATOM 760 N N . GLN A 1 91 ? 15.494 -5.860 0.991 1.00 92.06 91 GLN A N 1
ATOM 761 C CA . GLN A 1 91 ? 16.286 -5.867 -0.237 1.00 92.06 91 GLN A CA 1
ATOM 762 C C . GLN A 1 91 ? 16.781 -4.456 -0.595 1.00 92.06 91 GLN A C 1
ATOM 764 O O . GLN A 1 91 ? 17.977 -4.263 -0.787 1.00 92.06 91 GLN A O 1
ATOM 769 N N . MET A 1 92 ? 15.891 -3.459 -0.627 1.00 90.62 92 MET A N 1
ATOM 770 C CA . MET A 1 92 ? 16.262 -2.075 -0.960 1.00 90.62 92 MET A CA 1
ATOM 771 C C . MET A 1 92 ? 17.255 -1.487 0.043 1.00 90.62 92 MET A C 1
ATOM 773 O O . MET A 1 92 ? 18.186 -0.787 -0.344 1.00 90.62 92 MET A O 1
ATOM 777 N N . THR A 1 93 ? 17.099 -1.782 1.335 1.00 92.25 93 THR A N 1
ATOM 778 C CA . THR A 1 93 ? 18.065 -1.366 2.356 1.00 92.25 93 THR A CA 1
ATOM 779 C C . THR A 1 93 ? 19.434 -1.995 2.116 1.00 92.25 93 THR A C 1
ATOM 781 O O . THR A 1 93 ? 20.441 -1.300 2.232 1.00 92.25 93 THR A O 1
ATOM 784 N N . HIS A 1 94 ? 19.489 -3.278 1.748 1.00 88.69 94 HIS A N 1
ATOM 785 C CA . HIS A 1 94 ? 20.748 -3.937 1.414 1.00 88.69 94 HIS A CA 1
ATOM 786 C C . HIS A 1 94 ? 21.414 -3.291 0.192 1.00 88.69 94 HIS A C 1
ATOM 788 O O . HIS A 1 94 ? 22.573 -2.902 0.284 1.00 88.69 94 HIS A O 1
ATOM 794 N N . GLU A 1 95 ? 20.679 -3.081 -0.902 1.00 86.31 95 GLU A N 1
ATOM 795 C CA . GLU A 1 95 ? 21.190 -2.431 -2.120 1.00 86.31 95 GLU A CA 1
ATOM 796 C C . GLU A 1 95 ? 21.710 -1.009 -1.846 1.00 86.31 95 GLU A C 1
ATOM 798 O O . GLU A 1 95 ? 22.800 -0.645 -2.283 1.00 86.31 95 GLU A O 1
ATOM 803 N N . ILE A 1 96 ? 20.979 -0.215 -1.054 1.00 86.12 96 ILE A N 1
ATOM 804 C CA . ILE A 1 96 ? 21.419 1.127 -0.642 1.00 86.12 96 ILE A CA 1
ATOM 805 C C . ILE A 1 96 ? 22.711 1.057 0.180 1.00 86.12 96 ILE A C 1
ATOM 807 O O . ILE A 1 96 ? 23.590 1.899 0.005 1.00 86.12 96 ILE A O 1
ATOM 811 N N . ASN A 1 97 ? 22.838 0.079 1.078 1.00 86.00 97 ASN A N 1
ATOM 812 C CA . ASN A 1 97 ? 24.015 -0.062 1.932 1.00 86.00 97 ASN A CA 1
ATOM 813 C C . ASN A 1 97 ? 25.246 -0.560 1.158 1.00 86.00 97 ASN A C 1
ATOM 815 O O . ASN A 1 97 ? 26.341 -0.068 1.416 1.00 86.00 97 ASN A O 1
ATOM 819 N N . GLN A 1 98 ? 25.075 -1.465 0.189 1.00 79.00 98 GLN A N 1
ATOM 820 C CA . GLN A 1 98 ? 26.150 -1.910 -0.710 1.00 79.00 98 GLN A CA 1
ATOM 821 C C . GLN A 1 98 ? 26.627 -0.763 -1.616 1.00 79.00 98 GLN A C 1
ATOM 823 O O . GLN A 1 98 ? 27.823 -0.509 -1.733 1.00 79.00 98 GLN A O 1
ATOM 828 N N . ASN A 1 99 ? 25.697 0.022 -2.169 1.00 71.88 99 ASN A N 1
ATOM 829 C CA . ASN A 1 99 ? 26.023 1.167 -3.027 1.00 71.88 99 ASN A CA 1
ATOM 830 C C . ASN A 1 99 ? 26.657 2.353 -2.275 1.00 71.88 99 ASN A C 1
ATOM 832 O O . ASN A 1 99 ? 27.185 3.265 -2.909 1.00 71.88 99 ASN A O 1
ATOM 836 N N . LYS A 1 100 ? 26.621 2.359 -0.936 1.00 64.69 100 LYS A N 1
ATOM 837 C CA . LYS A 1 100 ? 27.342 3.328 -0.096 1.00 64.69 100 LYS A CA 1
ATOM 838 C C . LYS A 1 100 ? 28.810 2.949 0.163 1.00 64.69 100 LYS A C 1
ATOM 840 O O . LYS A 1 100 ? 29.524 3.777 0.718 1.00 64.69 100 LYS A O 1
ATOM 845 N N . GLN A 1 101 ? 29.269 1.753 -0.226 1.00 59.31 101 GLN A N 1
ATOM 846 C CA . GLN A 1 101 ? 30.646 1.276 -0.011 1.00 59.31 101 GLN A CA 1
ATOM 847 C C . GLN A 1 101 ? 31.654 1.400 -1.191 1.00 59.31 101 GLN A C 1
ATOM 849 O O . GLN A 1 101 ? 32.576 0.589 -1.240 1.00 59.31 101 GLN A O 1
ATOM 854 N N . PRO A 1 102 ? 31.623 2.390 -2.113 1.00 54.06 102 PRO A N 1
ATOM 855 C CA . PRO A 1 102 ? 32.750 2.589 -3.026 1.00 54.06 102 PRO A CA 1
ATOM 856 C C . PRO A 1 102 ? 33.551 3.861 -2.690 1.00 54.06 102 PRO A C 1
ATOM 858 O O . PRO A 1 102 ? 33.330 4.896 -3.310 1.00 54.06 102 PRO A O 1
ATOM 861 N N . SER A 1 103 ? 34.491 3.785 -1.731 1.00 52.19 103 SER A N 1
ATOM 862 C CA . SER A 1 103 ? 35.677 4.677 -1.644 1.00 52.19 103 SER A CA 1
ATOM 863 C C . SER A 1 103 ? 36.683 4.271 -0.540 1.00 52.19 103 SER A C 1
ATOM 865 O O . SER A 1 103 ? 37.067 5.097 0.285 1.00 52.19 103 SER A O 1
ATOM 867 N N . GLN A 1 104 ? 37.104 3.005 -0.481 1.00 52.47 104 GLN A N 1
ATOM 868 C CA . GLN 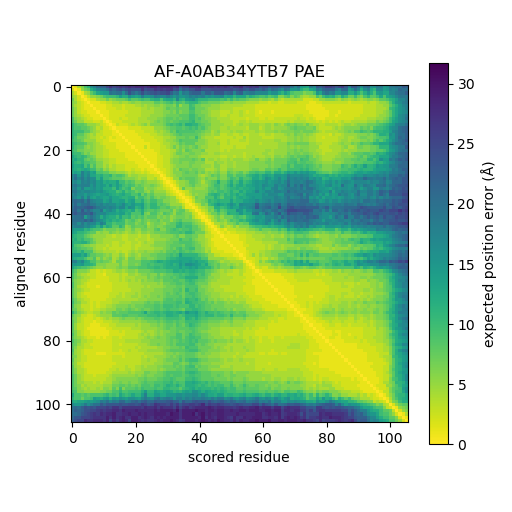A 1 104 ? 38.289 2.582 0.291 1.00 52.47 104 GLN A CA 1
ATOM 869 C C . GLN A 1 104 ? 39.043 1.491 -0.488 1.00 52.47 104 GLN A C 1
ATOM 871 O O . GLN A 1 104 ? 39.092 0.348 -0.055 1.00 52.47 104 GLN A O 1
ATOM 876 N N . LEU A 1 105 ? 39.531 1.825 -1.689 1.00 49.06 105 LEU A N 1
ATOM 877 C CA . LEU A 1 105 ? 40.773 1.296 -2.278 1.00 49.06 105 LEU A CA 1
ATOM 878 C C . LEU A 1 105 ? 41.024 1.987 -3.634 1.00 49.06 105 LEU A C 1
ATOM 880 O O . LEU A 1 105 ? 40.675 1.471 -4.696 1.00 49.06 105 LEU A O 1
ATOM 884 N N . ARG A 1 106 ? 41.595 3.190 -3.598 1.00 40.44 106 ARG A N 1
ATOM 885 C CA . ARG A 1 106 ? 42.552 3.656 -4.606 1.00 40.44 106 ARG A CA 1
ATOM 886 C C . ARG A 1 106 ? 43.371 4.799 -4.040 1.00 40.44 106 ARG A C 1
ATOM 888 O O . ARG A 1 106 ? 42.761 5.636 -3.343 1.00 40.44 106 ARG A O 1
#

Radius of gyration: 19.43 Å; Cα contacts (8 Å, |Δi|>4): 74; chains: 1; bounding box: 62×30×40 Å

Secondary structure (DSSP, 8-state):
-----EEEEE---HHHHHHHHHHHHHHTBTSB-TTS-TT-BBP--HHHHHHHHHHHHHHHHHHHHHHHHS-TTSEEEEE-SHHHHHHHHHHHHHHHHHHT---S--

Foldseek 3Di:
DDDAAAAEAEQEDLVVVLVVVVVVLVVQAQHADPPHDPPPHRDDDPVVNVVSSVCVPPVVVVSVVCQVPDDPPHHYHYHHDPVSVVVVVVVVVVVVVVVVPPDPDD

Solvent-accessible surface area (backbone atoms only — not comparable to full-atom values): 6525 Å² total; per-residue (Å²): 134,89,79,78,71,67,52,74,44,80,60,56,53,58,66,60,52,50,50,52,52,52,53,50,48,62,77,36,50,80,34,54,48,96,92,47,62,89,85,49,56,48,70,89,53,65,67,58,52,52,50,58,62,50,35,64,76,57,54,48,53,53,52,50,53,52,63,69,71,45,62,88,90,47,50,74,43,84,30,53,43,74,64,46,48,51,52,50,50,54,50,53,53,49,54,56,55,60,71,69,66,83,85,89,87,130

Mean predicted aligned error: 8.77 Å

Nearest PDB structures (foldseek):
  6vcb-assembly1_A  TM=3.212E-01  e=5.910E+00  Homo sapiens
  7f53-assembly1_A  TM=3.377E-01  e=8.760E+00  Homo sapiens

pLDDT: mea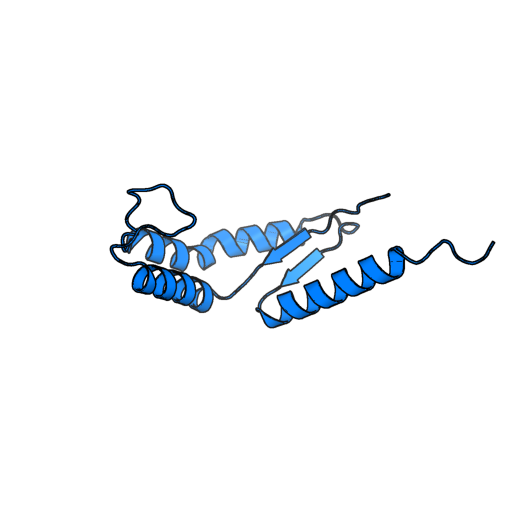n 81.86, std 12.59, range [40.44, 95.69]

Organism: NCBI:txid867683